Protein AF-A0A7J9VPY6-F1 (afdb_monomer_lite)

Sequence (86 aa):
MAMRKELTKWARSLGVDNDNDAIAALKRVMAQIRDAEDELRAAGHTLRNAPDGDAMRGMLAATRATDTTVARLSAVLASFHRHERG

Secondary structure (DSSP, 8-state):
-HHHHHHHHHHHHTT-SSHHHHHHHHHHHHHHHHHHHHHHHHHHHHHTT-S-HHHHHHHHHHHHHHHHHHHHHHHHHHHHHHHTT-

Foldseek 3Di:
DVLVVVLCVQCVVLVHRALVVSLVSLVVVLVVLVVVLVVLVVQLVVCVPPPDCPSVVVSVVSNVVSVVVSVVSVVSSVSSVVVVVD

Structure (mmCIF, N/CA/C/O backbone):
data_AF-A0A7J9VPY6-F1
#
_entry.id   AF-A0A7J9VPY6-F1
#
loop_
_atom_site.group_PDB
_atom_site.id
_atom_site.type_symbol
_atom_site.label_atom_id
_atom_site.label_alt_id
_atom_site.label_comp_id
_atom_site.label_asym_id
_atom_site.label_entity_id
_atom_site.label_seq_id
_atom_site.pdbx_PDB_ins_code
_atom_site.Cartn_x
_atom_site.Cartn_y
_atom_site.Cartn_z
_atom_site.occupancy
_atom_site.B_iso_or_equiv
_atom_site.auth_seq_id
_atom_site.auth_comp_id
_atom_site.auth_asym_id
_atom_site.auth_atom_id
_atom_site.pdbx_PDB_model_num
ATOM 1 N N . MET A 1 1 ? 25.570 5.352 -11.488 1.00 62.88 1 MET A N 1
ATOM 2 C CA . MET A 1 1 ? 25.708 3.878 -11.363 1.00 62.88 1 MET A CA 1
ATOM 3 C C . MET A 1 1 ? 24.984 3.282 -10.150 1.00 62.88 1 MET A C 1
ATOM 5 O O . MET A 1 1 ? 24.340 2.257 -10.328 1.00 62.88 1 MET A O 1
ATOM 9 N N . ALA A 1 2 ? 25.023 3.891 -8.954 1.00 76.31 2 ALA A N 1
ATOM 10 C CA . ALA A 1 2 ? 24.357 3.340 -7.758 1.00 76.31 2 ALA A CA 1
ATOM 11 C C . ALA A 1 2 ? 22.835 3.127 -7.925 1.00 76.31 2 ALA A C 1
ATO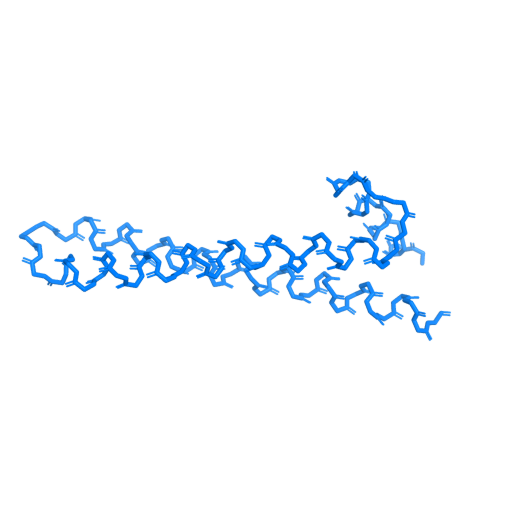M 13 O O . ALA A 1 2 ? 22.342 2.042 -7.642 1.00 76.31 2 ALA A O 1
ATOM 14 N N . MET A 1 3 ? 22.112 4.110 -8.480 1.00 81.69 3 MET A N 1
ATOM 15 C CA . MET A 1 3 ? 20.653 4.031 -8.674 1.00 81.69 3 MET A CA 1
ATOM 16 C C . MET A 1 3 ? 20.217 2.861 -9.571 1.00 81.69 3 MET A C 1
ATOM 18 O O . MET A 1 3 ? 19.284 2.147 -9.232 1.00 81.69 3 MET A O 1
ATOM 22 N N . ARG A 1 4 ? 20.935 2.602 -10.671 1.00 82.81 4 ARG A N 1
ATOM 23 C CA . ARG A 1 4 ? 20.638 1.478 -11.575 1.00 82.81 4 ARG A CA 1
ATOM 24 C C . ARG A 1 4 ? 20.825 0.122 -10.885 1.00 82.81 4 ARG A C 1
ATOM 26 O O . ARG A 1 4 ? 19.991 -0.758 -11.039 1.00 82.81 4 ARG A O 1
ATOM 33 N N . LYS A 1 5 ? 21.878 -0.028 -10.070 1.00 86.94 5 LYS A N 1
ATOM 34 C CA . LYS A 1 5 ? 22.113 -1.250 -9.280 1.00 86.94 5 LYS A CA 1
ATOM 35 C C . LYS A 1 5 ? 20.991 -1.490 -8.266 1.00 86.94 5 LYS A C 1
ATOM 37 O O . LYS A 1 5 ? 20.583 -2.632 -8.083 1.00 86.94 5 LYS A O 1
ATOM 42 N N . GLU A 1 6 ? 20.490 -0.430 -7.635 1.00 89.69 6 GLU A N 1
ATOM 43 C CA . GLU A 1 6 ? 19.351 -0.518 -6.715 1.00 89.69 6 GLU A CA 1
ATOM 44 C C . GLU A 1 6 ? 18.048 -0.889 -7.437 1.00 89.69 6 GLU A C 1
ATOM 46 O O . GLU A 1 6 ? 17.340 -1.777 -6.971 1.00 89.69 6 GLU A O 1
ATOM 51 N N . LEU A 1 7 ? 17.760 -0.313 -8.608 1.00 89.81 7 LEU A N 1
ATOM 52 C CA . LEU A 1 7 ? 16.581 -0.689 -9.401 1.00 89.81 7 LEU A CA 1
ATOM 53 C C . LEU A 1 7 ? 16.638 -2.146 -9.879 1.00 89.81 7 LEU A C 1
ATOM 55 O O . LEU A 1 7 ? 15.642 -2.856 -9.796 1.00 89.81 7 LEU A O 1
ATOM 59 N N . THR A 1 8 ? 17.814 -2.647 -10.269 1.00 90.94 8 THR A N 1
ATOM 60 C CA . THR A 1 8 ? 17.984 -4.073 -10.592 1.00 90.94 8 THR A CA 1
ATOM 61 C C . THR A 1 8 ? 17.739 -4.978 -9.382 1.00 90.94 8 THR A C 1
ATOM 63 O O . TH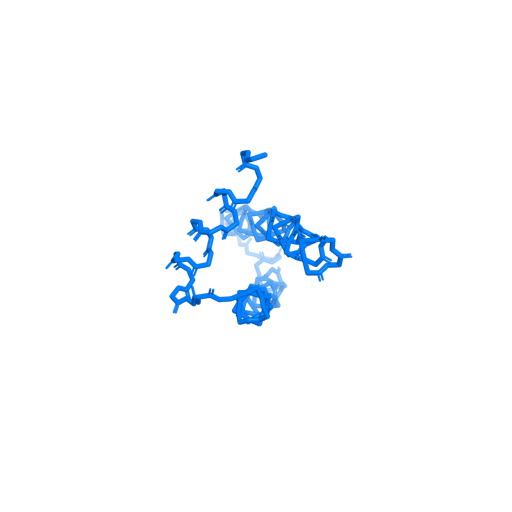R A 1 8 ? 17.165 -6.054 -9.535 1.00 90.94 8 THR A O 1
ATOM 66 N N . LYS A 1 9 ? 18.151 -4.575 -8.172 1.00 92.50 9 LYS A N 1
ATOM 67 C CA . LYS A 1 9 ? 17.815 -5.330 -6.952 1.00 92.50 9 LYS A CA 1
ATOM 68 C C . LYS A 1 9 ? 16.310 -5.338 -6.712 1.00 92.50 9 LYS A C 1
ATOM 70 O O . LYS A 1 9 ? 15.773 -6.390 -6.396 1.00 92.50 9 LYS A O 1
ATOM 75 N N . TRP A 1 10 ? 15.643 -4.199 -6.897 1.00 92.25 10 TRP A N 1
ATOM 76 C CA . TRP A 1 10 ? 14.188 -4.110 -6.799 1.00 92.25 10 TRP A CA 1
ATOM 77 C C . TRP A 1 10 ? 13.488 -5.025 -7.800 1.00 92.25 10 TRP A C 1
ATOM 79 O O . TRP A 1 10 ? 12.656 -5.822 -7.384 1.00 92.25 10 TRP A O 1
ATOM 89 N N . ALA A 1 11 ? 13.864 -4.976 -9.079 1.00 90.44 11 ALA A N 1
ATOM 90 C CA . ALA A 1 11 ? 13.314 -5.856 -10.107 1.00 90.44 11 ALA A CA 1
ATOM 91 C C . ALA A 1 11 ? 13.496 -7.338 -9.729 1.00 90.44 11 ALA A C 1
ATOM 93 O O . ALA A 1 11 ? 12.527 -8.094 -9.695 1.00 90.44 11 ALA A O 1
ATOM 94 N N . ARG A 1 12 ? 14.702 -7.732 -9.292 1.00 92.50 12 ARG A N 1
ATOM 95 C CA . ARG A 1 12 ? 14.971 -9.102 -8.819 1.00 92.50 12 ARG A CA 1
ATOM 96 C C . ARG A 1 12 ? 14.122 -9.503 -7.616 1.00 92.50 12 ARG A C 1
ATOM 98 O O . ARG A 1 12 ? 13.591 -10.606 -7.609 1.00 92.50 12 ARG A O 1
ATOM 105 N N . SER A 1 13 ? 13.979 -8.633 -6.617 1.00 93.31 13 SER A N 1
ATOM 106 C CA . SER A 1 13 ? 13.132 -8.899 -5.445 1.00 93.31 13 SER A CA 1
ATOM 107 C C . SER A 1 13 ? 11.650 -9.008 -5.806 1.00 93.31 13 SER A C 1
ATOM 109 O O . SER A 1 13 ? 10.912 -9.723 -5.137 1.00 93.31 13 SER A O 1
ATOM 111 N N . LEU A 1 14 ? 11.220 -8.318 -6.863 1.00 91.06 14 LEU A N 1
ATOM 112 C CA . LEU A 1 14 ? 9.871 -8.405 -7.423 1.00 91.06 14 LEU A CA 1
ATOM 113 C C . LEU A 1 14 ? 9.699 -9.602 -8.379 1.00 91.06 14 LEU A C 1
ATOM 115 O O . LEU A 1 14 ? 8.589 -9.839 -8.845 1.00 91.06 14 LEU A O 1
ATOM 119 N N . GLY A 1 15 ? 10.768 -10.358 -8.658 1.00 92.25 15 GLY A N 1
ATOM 120 C CA . GLY A 1 15 ? 10.744 -11.524 -9.544 1.00 92.25 15 GLY A CA 1
ATOM 121 C C . GLY A 1 15 ? 10.651 -11.184 -11.033 1.00 92.25 15 GLY A C 1
ATOM 122 O O . GLY A 1 15 ? 10.181 -12.007 -11.811 1.00 92.25 15 GLY A O 1
ATOM 123 N N . VAL A 1 16 ? 11.072 -9.982 -11.428 1.00 93.56 16 VAL A N 1
ATOM 124 C CA . VAL A 1 16 ? 10.970 -9.462 -12.800 1.00 93.56 16 VAL A CA 1
ATOM 125 C C . VAL A 1 16 ? 12.332 -8.989 -13.309 1.00 93.56 16 VAL A C 1
ATOM 127 O O . VAL A 1 16 ? 13.255 -8.743 -12.526 1.00 93.56 16 VAL A O 1
ATOM 130 N N . ASP A 1 17 ? 12.483 -8.868 -14.625 1.00 90.00 17 ASP A N 1
ATOM 131 C CA . ASP A 1 17 ? 13.764 -8.564 -15.278 1.00 90.00 17 ASP A CA 1
ATOM 132 C C . ASP A 1 17 ? 13.814 -7.193 -15.971 1.00 90.00 17 ASP A C 1
ATOM 134 O O . ASP A 1 17 ? 14.891 -6.753 -16.379 1.00 90.00 17 ASP A O 1
ATOM 138 N N . ASN A 1 18 ? 12.681 -6.493 -16.047 1.00 88.56 18 ASN A N 1
ATOM 139 C CA . ASN A 1 18 ? 12.552 -5.193 -16.691 1.00 88.56 18 ASN A CA 1
ATOM 140 C C . ASN A 1 18 ? 11.727 -4.206 -15.849 1.00 88.56 18 ASN A C 1
ATOM 142 O O . ASN A 1 18 ? 11.004 -4.578 -14.920 1.00 88.56 18 ASN A O 1
ATOM 146 N N . ASP A 1 19 ? 11.854 -2.922 -16.180 1.00 89.69 19 ASP A N 1
ATOM 147 C CA . ASP A 1 19 ? 11.247 -1.838 -15.407 1.00 89.69 19 ASP A CA 1
ATOM 148 C C . ASP A 1 19 ? 9.721 -1.799 -15.527 1.00 89.69 19 ASP A C 1
ATOM 150 O O . ASP A 1 19 ? 9.050 -1.511 -14.537 1.00 89.69 19 ASP A O 1
ATOM 154 N N . ASN A 1 20 ? 9.164 -2.127 -16.697 1.00 91.94 20 ASN A N 1
ATOM 155 C CA . ASN A 1 20 ? 7.716 -2.152 -16.921 1.00 91.94 20 ASN A CA 1
ATOM 156 C C . ASN A 1 20 ? 7.030 -3.166 -16.005 1.00 91.94 20 ASN A C 1
ATOM 158 O O . ASN A 1 20 ? 6.042 -2.851 -15.333 1.00 91.94 20 ASN A O 1
ATOM 162 N N . ASP A 1 21 ? 7.593 -4.368 -15.924 1.00 93.75 21 ASP A N 1
ATOM 163 C CA . ASP A 1 21 ? 7.084 -5.415 -15.050 1.00 93.75 21 ASP A CA 1
ATOM 164 C C . ASP A 1 21 ? 7.302 -5.068 -13.573 1.00 93.75 21 ASP A C 1
ATOM 166 O O . ASP A 1 21 ? 6.424 -5.330 -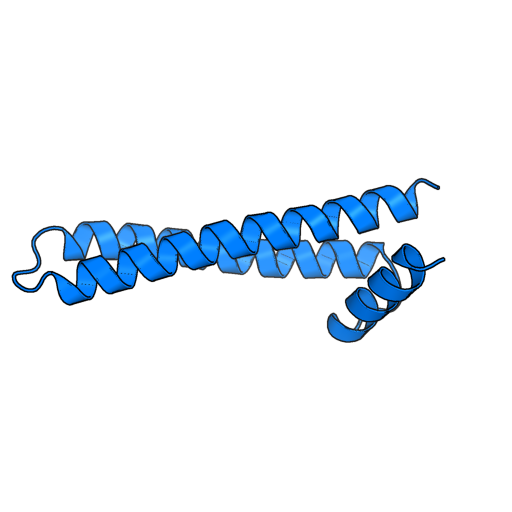12.745 1.00 93.75 21 ASP A O 1
ATOM 170 N N . ALA A 1 22 ? 8.405 -4.392 -13.228 1.00 94.12 22 ALA A N 1
ATOM 171 C CA . ALA A 1 22 ? 8.637 -3.895 -11.870 1.00 94.12 22 ALA A CA 1
ATOM 172 C C . ALA A 1 22 ? 7.609 -2.825 -11.474 1.00 94.12 22 ALA A C 1
ATOM 174 O O . ALA A 1 22 ? 7.047 -2.872 -10.378 1.00 94.12 22 ALA A O 1
ATOM 175 N N . ILE A 1 23 ? 7.296 -1.899 -12.381 1.00 94.81 23 ILE A N 1
ATOM 176 C CA . ILE A 1 23 ? 6.241 -0.894 -12.223 1.00 94.81 23 ILE A CA 1
ATOM 177 C C . ILE A 1 23 ? 4.881 -1.566 -12.025 1.00 94.81 23 ILE A C 1
ATOM 179 O O . ILE A 1 23 ? 4.131 -1.181 -11.123 1.00 94.81 23 ILE A O 1
ATOM 183 N N . ALA A 1 24 ? 4.549 -2.567 -12.842 1.00 95.25 24 ALA A N 1
ATOM 184 C CA . ALA A 1 24 ? 3.294 -3.301 -12.726 1.00 95.25 24 ALA A CA 1
ATOM 185 C C . ALA A 1 24 ? 3.198 -4.046 -11.385 1.00 95.25 24 ALA A C 1
ATOM 187 O O . ALA A 1 24 ? 2.168 -3.967 -10.712 1.00 95.25 24 ALA A O 1
ATOM 188 N N . ALA A 1 25 ? 4.274 -4.712 -10.959 1.00 95.12 25 ALA A N 1
ATOM 189 C CA . ALA A 1 25 ? 4.344 -5.398 -9.674 1.00 95.12 25 ALA A CA 1
ATOM 190 C C . ALA A 1 25 ? 4.170 -4.425 -8.495 1.00 95.12 25 ALA A C 1
ATOM 192 O O . ALA A 1 25 ? 3.343 -4.669 -7.616 1.00 95.12 25 ALA A O 1
ATOM 193 N N . LEU A 1 26 ? 4.861 -3.279 -8.511 1.00 95.38 26 LEU A N 1
ATOM 194 C CA . LEU A 1 26 ? 4.714 -2.241 -7.485 1.00 95.38 26 LEU A CA 1
ATOM 195 C C . LEU A 1 26 ? 3.284 -1.698 -7.418 1.00 95.38 26 LEU A C 1
ATOM 197 O O . LEU A 1 26 ? 2.741 -1.547 -6.326 1.00 95.38 26 LEU A O 1
ATOM 201 N N . LYS A 1 27 ? 2.641 -1.455 -8.566 1.00 95.56 27 LYS A N 1
ATOM 202 C CA . LYS A 1 27 ? 1.238 -1.011 -8.614 1.00 95.56 27 LYS A CA 1
ATOM 203 C C . LYS A 1 27 ? 0.282 -2.038 -8.006 1.00 95.56 27 LYS A C 1
ATOM 205 O O . LYS A 1 27 ? -0.645 -1.635 -7.310 1.00 95.56 27 LYS A O 1
ATOM 210 N N . ARG A 1 28 ? 0.511 -3.340 -8.224 1.00 95.75 28 ARG A N 1
ATOM 211 C CA . ARG A 1 28 ? -0.291 -4.411 -7.602 1.00 95.75 28 ARG A CA 1
ATOM 212 C C . ARG A 1 28 ? -0.136 -4.418 -6.083 1.00 95.75 28 ARG A C 1
ATOM 214 O O . ARG A 1 28 ? -1.141 -4.433 -5.384 1.00 95.75 28 ARG A O 1
ATOM 221 N N . VAL A 1 29 ? 1.095 -4.330 -5.579 1.00 94.94 29 VAL A N 1
ATOM 222 C CA . VAL A 1 29 ? 1.352 -4.258 -4.128 1.00 94.94 29 VAL A CA 1
ATOM 223 C C . VAL A 1 29 ? 0.698 -3.016 -3.520 1.00 94.94 29 VAL A C 1
ATOM 225 O O . VAL A 1 29 ? 0.046 -3.096 -2.485 1.00 94.94 29 VAL A O 1
ATOM 228 N N . MET A 1 30 ? 0.812 -1.860 -4.178 1.00 95.25 30 MET A N 1
ATOM 229 C CA . MET A 1 30 ? 0.163 -0.631 -3.716 1.00 95.25 30 MET A CA 1
ATOM 230 C C . MET A 1 30 ? -1.368 -0.729 -3.726 1.00 95.25 30 MET A C 1
ATOM 232 O O . MET A 1 30 ? -2.001 -0.132 -2.863 1.00 95.25 30 MET A O 1
ATOM 236 N N . ALA A 1 31 ? -1.966 -1.462 -4.670 1.00 96.00 31 ALA A N 1
ATOM 237 C CA . ALA A 1 31 ? -3.405 -1.721 -4.667 1.00 96.00 31 ALA A CA 1
ATOM 238 C C . ALA A 1 31 ? -3.816 -2.569 -3.453 1.00 96.00 31 ALA A C 1
ATOM 240 O O . ALA A 1 31 ? -4.711 -2.169 -2.724 1.00 96.00 31 ALA A O 1
ATOM 241 N N . GLN A 1 32 ? -3.080 -3.644 -3.158 1.00 96.00 32 GLN A N 1
ATOM 242 C CA . GLN A 1 32 ? -3.333 -4.481 -1.977 1.00 96.00 32 GLN A CA 1
ATOM 243 C C . GLN A 1 32 ? -3.221 -3.695 -0.662 1.00 96.00 32 GLN A C 1
ATOM 245 O O . GLN A 1 32 ? -3.983 -3.930 0.271 1.00 96.00 32 GLN A O 1
ATOM 250 N N . ILE A 1 33 ? -2.281 -2.747 -0.574 1.00 95.88 33 ILE A N 1
ATOM 251 C CA . ILE A 1 33 ? -2.160 -1.886 0.611 1.00 95.88 33 ILE A CA 1
ATOM 252 C C . ILE A 1 33 ? -3.362 -0.940 0.734 1.00 95.88 33 ILE A C 1
ATOM 254 O O . ILE A 1 33 ? -3.827 -0.715 1.844 1.00 95.88 33 ILE A O 1
ATOM 258 N N . ARG A 1 34 ? -3.892 -0.420 -0.380 1.00 94.00 34 ARG A N 1
ATOM 259 C CA . ARG A 1 34 ? -5.104 0.417 -0.363 1.00 94.00 34 ARG A CA 1
ATOM 260 C C . ARG A 1 34 ? -6.332 -0.368 0.084 1.00 94.00 34 ARG A C 1
ATOM 262 O O . ARG A 1 34 ? -7.103 0.143 0.885 1.00 94.00 34 ARG A O 1
ATOM 269 N N . ASP A 1 35 ? -6.469 -1.613 -0.364 1.00 95.56 35 ASP A N 1
ATOM 270 C CA . ASP A 1 35 ? -7.546 -2.489 0.104 1.00 95.56 35 ASP A CA 1
ATOM 271 C C . ASP A 1 35 ? -7.444 -2.692 1.632 1.00 95.56 35 ASP A C 1
ATOM 273 O O . ASP A 1 35 ? -8.430 -2.559 2.356 1.00 95.56 35 ASP A O 1
ATOM 277 N N . ALA A 1 36 ? -6.228 -2.898 2.154 1.00 94.88 36 ALA A N 1
ATOM 278 C CA . ALA A 1 36 ? -5.989 -2.978 3.596 1.00 94.88 36 ALA A CA 1
ATOM 279 C C . ALA A 1 36 ? -6.264 -1.650 4.336 1.00 94.88 36 ALA A C 1
ATOM 281 O O . ALA A 1 36 ? -6.728 -1.662 5.476 1.00 94.88 36 ALA A O 1
ATOM 282 N N . GLU A 1 37 ? -6.004 -0.493 3.720 1.00 94.44 37 GLU A N 1
ATOM 283 C CA . GLU A 1 37 ? -6.366 0.821 4.275 1.00 94.44 37 GLU A CA 1
ATOM 284 C C . GLU A 1 37 ? -7.885 0.993 4.396 1.00 94.44 37 GLU A C 1
ATOM 286 O O . GLU A 1 37 ? -8.362 1.546 5.394 1.00 94.44 37 GLU A O 1
ATOM 291 N N . ASP A 1 38 ? -8.649 0.492 3.425 1.00 94.69 38 ASP A N 1
ATOM 292 C CA . ASP A 1 38 ? -10.111 0.501 3.466 1.00 94.69 38 ASP A CA 1
ATOM 293 C C . ASP A 1 38 ? -10.646 -0.419 4.574 1.00 94.69 38 ASP A C 1
ATOM 295 O O . ASP A 1 38 ? -11.531 -0.018 5.341 1.00 94.69 38 ASP A O 1
ATOM 299 N N . GLU A 1 39 ? -10.054 -1.604 4.750 1.00 94.88 39 GLU A N 1
ATOM 300 C CA . GLU A 1 39 ? -10.363 -2.495 5.876 1.00 94.88 39 GLU A CA 1
ATOM 301 C C . GLU A 1 39 ? -10.041 -1.845 7.231 1.00 94.88 39 GLU A C 1
ATOM 303 O O . GLU A 1 39 ? -10.862 -1.881 8.153 1.00 94.88 39 GLU A O 1
ATOM 308 N N . LEU A 1 40 ? -8.885 -1.182 7.357 1.00 94.31 40 LEU A N 1
ATOM 309 C CA 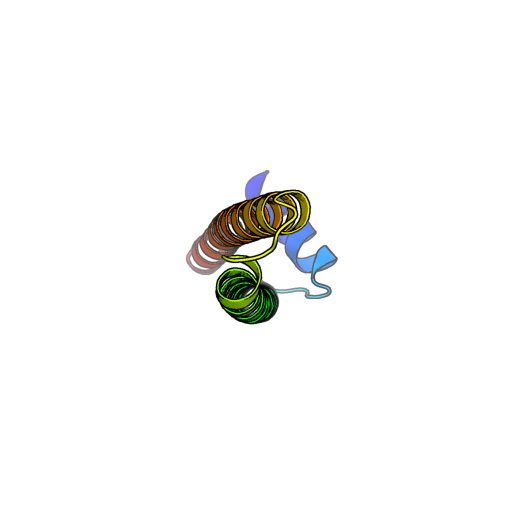. LEU A 1 40 ? -8.508 -0.445 8.568 1.00 94.31 40 LEU A CA 1
ATOM 310 C C . LEU A 1 40 ? -9.471 0.712 8.853 1.00 94.31 40 LEU A C 1
ATOM 312 O O . LEU A 1 40 ? -9.823 0.955 10.009 1.00 94.31 40 LEU A O 1
ATOM 316 N N . ARG A 1 41 ? -9.941 1.413 7.817 1.00 92.94 41 ARG A N 1
ATOM 317 C CA . ARG A 1 41 ? -10.933 2.485 7.959 1.00 92.94 41 ARG A CA 1
ATOM 318 C C . ARG A 1 41 ? -12.266 1.948 8.473 1.00 92.94 41 ARG A C 1
ATOM 320 O O . ARG A 1 41 ? -12.848 2.549 9.383 1.00 92.94 41 ARG A O 1
ATOM 327 N N . ALA A 1 42 ? -12.724 0.821 7.931 1.00 92.94 42 ALA A N 1
ATOM 328 C CA . ALA A 1 42 ? -13.927 0.139 8.396 1.00 92.94 42 ALA A CA 1
ATOM 329 C C . ALA A 1 42 ? -13.773 -0.333 9.852 1.00 92.94 42 ALA A C 1
ATOM 331 O O . ALA A 1 42 ? -14.646 -0.072 10.684 1.00 92.94 42 ALA A O 1
ATOM 332 N N . ALA A 1 43 ? -12.629 -0.933 10.196 1.00 91.12 43 ALA A N 1
ATOM 333 C CA . ALA A 1 43 ? -12.308 -1.321 11.567 1.00 91.12 43 ALA A CA 1
ATOM 334 C C . ALA A 1 43 ? -12.334 -0.114 12.518 1.00 91.12 43 ALA A C 1
ATOM 336 O O . ALA A 1 43 ? -12.898 -0.199 13.606 1.00 91.12 43 ALA A O 1
ATOM 337 N N . GLY A 1 44 ? -11.816 1.039 12.095 1.00 91.88 44 GLY A N 1
ATOM 338 C CA . GLY A 1 44 ? -11.834 2.264 12.894 1.00 91.88 44 GLY A CA 1
ATOM 339 C C . GLY A 1 44 ? -13.219 2.800 13.203 1.00 91.88 44 GLY A C 1
ATOM 340 O O . GLY A 1 44 ? -13.438 3.328 14.293 1.00 91.88 44 GLY A O 1
ATOM 341 N N . HIS A 1 45 ? -14.174 2.638 12.286 1.00 90.50 45 HIS A N 1
ATOM 342 C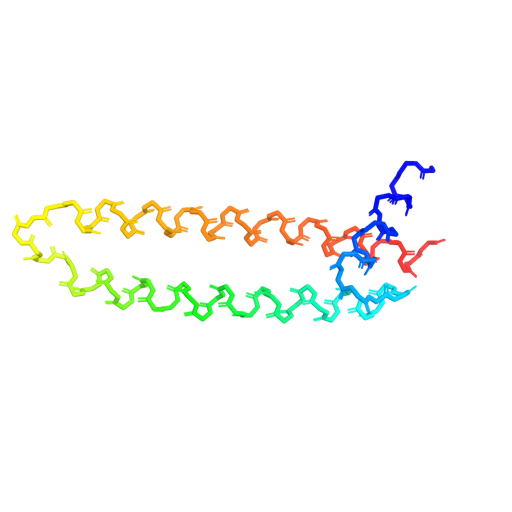 CA . HIS A 1 45 ? -15.569 2.989 12.556 1.00 90.50 45 HIS A CA 1
ATOM 343 C C . HIS A 1 45 ? -16.162 2.101 13.653 1.00 90.50 45 HIS A C 1
ATOM 345 O O . HIS A 1 45 ? -16.806 2.616 14.567 1.00 90.50 45 HIS A O 1
ATOM 351 N N . THR A 1 46 ? -15.875 0.800 13.616 1.00 89.94 46 THR A N 1
ATOM 352 C CA . THR A 1 46 ? -16.313 -0.164 14.636 1.00 89.94 46 THR A CA 1
ATOM 353 C C . THR A 1 46 ? -15.644 0.087 15.988 1.00 89.94 46 THR A C 1
ATOM 355 O O . THR A 1 46 ? -16.302 0.090 17.027 1.00 89.94 46 THR A O 1
ATOM 358 N N . LEU A 1 47 ? -14.337 0.351 15.987 1.00 90.00 47 LEU A N 1
ATOM 359 C CA . LEU A 1 47 ? -13.536 0.523 17.201 1.00 90.00 47 LEU A CA 1
ATOM 360 C C . LEU A 1 47 ? -13.724 1.887 17.874 1.00 90.00 47 LEU A C 1
ATOM 362 O O . LEU A 1 47 ? -13.271 2.074 19.001 1.00 90.00 47 LEU A O 1
ATOM 366 N N . ARG A 1 48 ? -14.403 2.842 17.228 1.00 86.38 48 ARG A N 1
ATOM 367 C CA . ARG A 1 48 ? -14.606 4.203 17.752 1.00 86.38 48 ARG A CA 1
ATOM 368 C C . ARG A 1 48 ? -15.238 4.245 19.141 1.00 86.38 48 ARG A C 1
ATOM 370 O O . ARG A 1 48 ? -14.911 5.131 19.921 1.00 86.38 48 ARG A O 1
ATOM 377 N N . ASN A 1 49 ? -16.115 3.288 19.427 1.00 85.25 49 ASN A N 1
ATOM 378 C CA . ASN A 1 49 ? -16.828 3.176 20.698 1.00 85.25 49 ASN A CA 1
ATOM 379 C C . ASN A 1 49 ? -16.356 1.969 21.522 1.00 85.25 49 ASN A C 1
ATOM 381 O O . ASN A 1 49 ? -17.059 1.541 22.437 1.00 85.25 49 ASN A O 1
ATOM 385 N N . ALA A 1 50 ? -15.209 1.377 21.175 1.00 85.19 50 ALA A N 1
ATOM 386 C CA 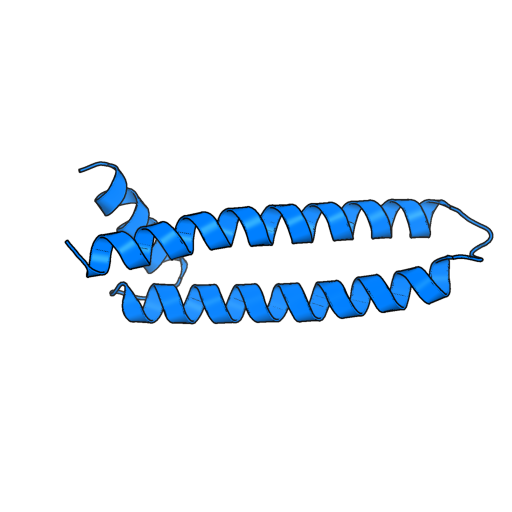. ALA A 1 50 ? -14.679 0.249 21.921 1.00 85.19 50 ALA A CA 1
ATOM 387 C C . ALA A 1 50 ? -14.327 0.688 23.357 1.00 85.19 50 ALA A C 1
ATOM 389 O O . ALA A 1 50 ? -13.728 1.750 23.542 1.00 85.19 50 ALA A O 1
ATOM 390 N N . PRO A 1 51 ? -14.682 -0.114 24.377 1.00 80.56 51 PRO A N 1
ATOM 391 C CA . PRO A 1 51 ? -14.412 0.216 25.777 1.00 80.56 51 PRO A CA 1
ATOM 392 C C . PRO A 1 51 ? -12.914 0.184 26.113 1.00 80.56 51 PRO A C 1
ATOM 394 O O . PRO A 1 51 ? -12.481 0.859 27.044 1.00 80.56 51 PRO A O 1
ATOM 397 N N . ASP A 1 52 ? -12.126 -0.570 25.342 1.00 81.00 52 ASP A N 1
ATOM 398 C CA . ASP A 1 52 ? -10.671 -0.622 25.431 1.00 81.00 52 ASP A CA 1
ATOM 399 C C . ASP A 1 52 ? -10.032 0.112 24.241 1.00 81.00 52 ASP A C 1
ATOM 401 O O . ASP A 1 52 ? -10.253 -0.218 23.071 1.00 81.00 52 ASP A O 1
ATOM 405 N N . GLY A 1 53 ? -9.222 1.124 24.555 1.00 86.19 53 GLY A N 1
ATOM 406 C CA . GLY A 1 53 ? -8.528 1.951 23.575 1.00 86.19 53 GLY A CA 1
ATOM 407 C C . GLY A 1 53 ? -7.324 1.281 22.909 1.00 86.19 53 GLY A C 1
ATOM 408 O O . GLY A 1 53 ? -6.797 1.850 21.950 1.00 86.19 53 GLY A O 1
ATOM 409 N N . ASP A 1 54 ? -6.867 0.112 23.369 1.00 91.25 54 ASP A N 1
ATOM 410 C CA . ASP A 1 54 ? -5.720 -0.581 22.767 1.00 91.25 54 ASP A CA 1
ATOM 411 C C . ASP A 1 54 ? -5.981 -1.005 21.322 1.00 91.25 54 ASP A C 1
ATOM 413 O O . ASP A 1 54 ? -5.130 -0.794 20.455 1.00 91.25 54 ASP A O 1
ATOM 417 N N . ALA A 1 55 ? -7.185 -1.497 21.024 1.00 89.56 55 ALA A N 1
ATOM 418 C CA . ALA A 1 55 ? -7.567 -1.851 19.660 1.00 89.56 55 ALA A CA 1
ATOM 419 C C . ALA A 1 55 ? -7.536 -0.626 18.726 1.00 89.56 55 ALA A C 1
ATOM 421 O O . ALA A 1 55 ? -6.989 -0.691 17.623 1.00 89.56 55 ALA A O 1
ATOM 422 N N . MET A 1 56 ? -8.043 0.523 19.190 1.00 91.19 56 MET A N 1
ATOM 423 C CA . MET A 1 56 ? -7.982 1.785 18.441 1.00 91.19 56 MET A CA 1
ATOM 424 C C . MET A 1 56 ? -6.532 2.257 18.246 1.00 91.19 56 MET A C 1
ATOM 426 O O . MET A 1 56 ? -6.159 2.678 17.151 1.00 91.19 56 MET A O 1
ATOM 430 N N . ARG A 1 57 ? -5.680 2.161 19.277 1.00 92.25 57 ARG A N 1
ATOM 431 C CA . ARG A 1 57 ? -4.250 2.502 19.174 1.00 92.25 57 ARG A CA 1
ATOM 432 C C . ARG A 1 57 ? -3.526 1.625 18.154 1.00 92.25 57 ARG A C 1
ATOM 434 O O . ARG A 1 57 ? -2.775 2.158 17.335 1.00 92.25 57 ARG A O 1
ATOM 441 N N . GLY A 1 58 ? -3.767 0.315 18.191 1.00 92.94 58 GLY A N 1
ATOM 442 C CA . GLY A 1 58 ? -3.212 -0.646 17.240 1.00 92.94 58 GLY A CA 1
ATOM 443 C C . GLY A 1 58 ? -3.640 -0.339 15.808 1.00 92.94 58 GLY A C 1
ATOM 444 O O . GLY A 1 58 ? -2.794 -0.251 14.920 1.00 92.94 58 GLY A O 1
ATOM 445 N N . MET A 1 59 ? -4.928 -0.059 15.598 1.00 93.81 59 MET A N 1
ATOM 446 C CA . MET A 1 59 ? -5.448 0.341 14.291 1.00 93.81 59 MET A CA 1
ATOM 447 C C . MET A 1 59 ? -4.798 1.641 13.787 1.00 93.81 59 MET A C 1
ATOM 449 O O . MET A 1 59 ? -4.319 1.682 12.658 1.00 93.81 59 MET A O 1
ATOM 453 N N . LEU A 1 60 ? -4.682 2.682 14.623 1.00 93.25 60 LEU A N 1
ATOM 454 C CA . LEU A 1 60 ? -4.014 3.936 14.239 1.00 93.25 60 LEU A CA 1
ATOM 455 C C . LEU A 1 60 ? -2.529 3.732 13.902 1.00 93.25 60 LEU A C 1
ATOM 457 O O . LEU A 1 60 ? -1.980 4.422 13.041 1.00 93.25 60 LEU A O 1
ATOM 461 N N . ALA A 1 61 ? -1.847 2.820 14.600 1.00 95.50 61 ALA A N 1
ATOM 462 C CA . ALA A 1 61 ? -0.472 2.453 14.282 1.00 95.50 61 ALA A CA 1
ATOM 463 C C . ALA A 1 61 ? -0.380 1.739 12.925 1.00 95.50 61 ALA A C 1
ATOM 465 O O . ALA A 1 61 ? 0.489 2.090 12.126 1.00 95.50 61 ALA A O 1
ATOM 466 N N . ALA A 1 62 ? -1.299 0.811 12.644 1.00 95.44 62 ALA A N 1
ATOM 467 C CA . ALA A 1 62 ? -1.380 0.121 11.362 1.00 95.44 62 ALA A CA 1
ATOM 468 C C . ALA A 1 62 ? -1.631 1.099 10.203 1.00 95.44 62 ALA A C 1
ATOM 470 O O . ALA A 1 62 ? -0.871 1.078 9.240 1.00 95.44 62 ALA A O 1
ATOM 471 N N . THR A 1 63 ? -2.587 2.029 10.335 1.00 95.06 63 THR A N 1
ATOM 472 C CA . THR A 1 63 ? -2.862 3.058 9.311 1.00 95.06 63 THR A CA 1
ATOM 473 C C . THR A 1 63 ? -1.632 3.920 9.014 1.00 95.06 63 THR A C 1
ATOM 475 O O . THR A 1 63 ? -1.275 4.144 7.864 1.00 95.06 63 THR A O 1
ATOM 478 N N . ARG A 1 64 ? -0.896 4.360 10.043 1.00 95.44 64 ARG A N 1
ATOM 479 C CA . ARG A 1 64 ? 0.341 5.133 9.823 1.00 95.44 64 ARG A CA 1
ATOM 480 C C . ARG A 1 64 ? 1.431 4.317 9.124 1.00 95.44 64 ARG A C 1
ATOM 482 O O . ARG A 1 64 ? 2.227 4.868 8.356 1.00 95.44 64 ARG A O 1
ATOM 489 N N . ALA A 1 65 ? 1.505 3.019 9.413 1.00 95.50 65 ALA A N 1
ATOM 490 C CA . ALA A 1 65 ? 2.460 2.124 8.776 1.00 95.50 65 ALA A CA 1
ATOM 491 C C . ALA A 1 65 ? 2.117 1.890 7.296 1.00 95.50 65 ALA A C 1
ATOM 493 O O . ALA A 1 65 ? 3.032 1.911 6.466 1.00 95.50 65 ALA A O 1
ATOM 494 N N . THR A 1 66 ? 0.834 1.726 6.950 1.00 95.44 66 THR A N 1
ATOM 495 C CA . THR A 1 66 ? 0.391 1.596 5.553 1.00 95.44 66 THR A CA 1
ATOM 496 C C . THR A 1 66 ? 0.674 2.879 4.774 1.00 95.44 66 THR A C 1
ATOM 498 O O . THR A 1 66 ? 1.387 2.803 3.771 1.00 95.44 66 THR A O 1
ATOM 501 N N . ASP A 1 67 ? 0.321 4.052 5.315 1.00 93.12 67 ASP A N 1
ATOM 502 C CA . ASP A 1 67 ? 0.598 5.361 4.695 1.00 93.12 67 ASP A CA 1
ATOM 503 C C . ASP A 1 67 ? 2.095 5.536 4.376 1.00 93.12 67 ASP A C 1
ATOM 505 O O . ASP A 1 67 ? 2.505 5.891 3.264 1.00 93.12 67 ASP A O 1
ATOM 509 N N . THR A 1 68 ? 2.950 5.234 5.360 1.00 95.75 68 THR A N 1
ATOM 510 C CA . THR A 1 68 ? 4.412 5.316 5.213 1.00 95.75 68 THR A CA 1
ATOM 511 C C . THR A 1 68 ? 4.924 4.349 4.145 1.00 95.75 68 THR A C 1
ATOM 513 O O . THR A 1 68 ? 5.845 4.672 3.386 1.00 95.75 68 THR A O 1
ATOM 516 N N . THR A 1 69 ? 4.342 3.153 4.075 1.00 95.25 69 THR A N 1
ATOM 517 C CA . THR A 1 69 ? 4.726 2.125 3.104 1.00 95.25 69 THR A CA 1
ATOM 518 C C . THR A 1 69 ? 4.346 2.550 1.687 1.00 95.25 69 THR A C 1
ATOM 520 O O . THR A 1 69 ? 5.197 2.502 0.796 1.00 95.25 69 THR A O 1
ATOM 523 N N . VAL A 1 70 ? 3.131 3.068 1.481 1.00 94.44 70 VAL A N 1
ATOM 524 C CA . VAL A 1 70 ? 2.676 3.607 0.189 1.00 94.44 70 VAL A CA 1
ATOM 525 C C . VAL A 1 70 ? 3.573 4.753 -0.276 1.00 94.44 70 VAL A C 1
ATOM 527 O O . VAL A 1 70 ? 3.978 4.782 -1.443 1.00 94.44 70 VAL A O 1
ATOM 530 N N . ALA A 1 71 ? 3.949 5.670 0.620 1.00 95.19 71 ALA A N 1
ATOM 531 C CA . ALA A 1 71 ? 4.849 6.774 0.291 1.00 95.19 71 ALA A CA 1
ATOM 532 C C . ALA A 1 71 ? 6.228 6.276 -0.185 1.00 95.19 71 ALA A C 1
ATOM 534 O O . ALA A 1 71 ? 6.754 6.744 -1.199 1.00 95.19 71 ALA A O 1
ATOM 535 N N . ARG A 1 72 ? 6.799 5.278 0.502 1.00 95.12 72 ARG A N 1
ATOM 536 C CA . ARG A 1 72 ? 8.085 4.672 0.119 1.00 95.12 72 ARG A CA 1
ATOM 537 C C . ARG A 1 72 ? 8.002 3.943 -1.221 1.00 95.12 72 ARG A C 1
ATOM 539 O O . ARG A 1 72 ? 8.870 4.146 -2.068 1.00 95.12 72 ARG A O 1
ATOM 546 N N . LEU A 1 73 ? 6.954 3.151 -1.448 1.00 94.81 73 LEU A N 1
ATOM 547 C CA . LEU A 1 73 ? 6.744 2.454 -2.723 1.00 94.81 73 LEU A CA 1
ATOM 548 C C . LEU A 1 73 ? 6.529 3.434 -3.882 1.00 94.81 73 LEU A C 1
ATOM 550 O O . LEU A 1 73 ? 7.066 3.225 -4.968 1.00 94.81 73 LEU A O 1
ATOM 554 N N . SER A 1 74 ? 5.842 4.552 -3.637 1.00 95.19 74 SER A N 1
ATOM 555 C CA . SER A 1 74 ? 5.663 5.619 -4.630 1.00 95.19 74 SER A CA 1
ATOM 556 C C . SER A 1 74 ? 6.998 6.239 -5.062 1.00 95.19 74 SER A C 1
ATOM 558 O O . SER A 1 74 ? 7.200 6.517 -6.245 1.00 95.19 74 SER A O 1
ATOM 560 N N . ALA A 1 75 ? 7.949 6.409 -4.137 1.00 94.75 75 ALA A N 1
ATOM 561 C CA . ALA A 1 75 ? 9.287 6.910 -4.458 1.00 94.75 75 ALA A CA 1
ATOM 562 C C . ALA A 1 75 ? 10.107 5.919 -5.310 1.00 94.75 75 ALA A C 1
ATOM 564 O O . ALA A 1 75 ? 10.846 6.329 -6.215 1.00 94.75 75 ALA A O 1
ATOM 565 N N . VAL A 1 76 ? 9.958 4.615 -5.057 1.00 94.12 76 VAL A N 1
ATOM 566 C CA . VAL A 1 76 ? 10.573 3.556 -5.875 1.00 94.12 76 VAL A CA 1
ATOM 567 C C . VAL A 1 76 ? 9.954 3.541 -7.273 1.00 94.12 76 VAL A C 1
ATOM 569 O O . VAL A 1 76 ? 10.683 3.581 -8.262 1.00 94.12 76 VAL A O 1
ATOM 572 N N . LEU A 1 77 ? 8.622 3.590 -7.364 1.00 94.25 77 LEU A N 1
ATOM 573 C CA . LEU A 1 77 ? 7.890 3.659 -8.630 1.00 94.25 77 LEU A CA 1
ATOM 574 C C . LEU A 1 77 ? 8.328 4.866 -9.477 1.00 94.25 77 LEU A C 1
ATOM 576 O O . LEU A 1 77 ? 8.611 4.728 -10.666 1.00 94.25 77 LEU A O 1
ATOM 580 N N . ALA A 1 78 ? 8.453 6.045 -8.862 1.00 93.50 78 ALA A N 1
ATOM 581 C CA . ALA A 1 78 ? 8.955 7.240 -9.539 1.00 93.50 78 ALA A CA 1
ATOM 582 C C . ALA A 1 78 ? 10.394 7.064 -10.055 1.00 93.50 78 ALA A C 1
ATOM 584 O O . ALA A 1 78 ? 10.769 7.657 -11.066 1.00 93.50 78 ALA A O 1
ATOM 585 N N . SER A 1 79 ? 11.209 6.252 -9.379 1.00 93.06 79 SER A N 1
ATOM 586 C CA . SER A 1 79 ? 12.584 5.973 -9.798 1.00 93.06 79 SER A CA 1
ATOM 587 C C . SER A 1 79 ? 12.640 5.044 -11.012 1.00 93.06 79 SER A C 1
ATOM 589 O O . SER A 1 79 ? 13.409 5.334 -11.925 1.00 93.06 79 SER A O 1
ATOM 591 N N . PHE A 1 80 ? 11.775 4.028 -11.086 1.00 92.25 80 PHE A N 1
ATOM 592 C CA . PHE A 1 80 ? 11.604 3.221 -12.301 1.00 92.25 80 PHE A CA 1
ATOM 593 C C . PHE A 1 80 ? 11.116 4.068 -13.485 1.00 92.25 80 PHE A C 1
ATOM 595 O O . PHE A 1 80 ? 11.747 4.076 -14.535 1.00 92.25 80 PHE A O 1
ATOM 602 N N . HIS A 1 81 ? 10.093 4.907 -13.291 1.00 90.19 81 HIS A N 1
ATOM 603 C CA . HIS A 1 81 ? 9.592 5.800 -14.347 1.00 90.19 81 HIS A CA 1
ATOM 604 C C . HIS A 1 81 ? 10.595 6.855 -14.840 1.00 90.19 81 HIS A C 1
ATOM 606 O O . HIS A 1 81 ? 10.411 7.420 -15.921 1.00 90.19 81 HIS A O 1
ATOM 612 N N . ARG A 1 82 ? 11.610 7.199 -14.039 1.00 90.06 82 ARG A N 1
ATOM 613 C CA . ARG A 1 82 ? 12.726 8.044 -14.490 1.00 90.06 82 ARG A CA 1
ATOM 614 C C . ARG A 1 82 ? 13.762 7.239 -15.266 1.00 90.06 82 ARG A C 1
ATOM 616 O O . ARG A 1 82 ? 14.321 7.778 -16.209 1.00 90.06 82 ARG A O 1
ATOM 623 N N . HIS A 1 83 ? 14.000 5.989 -14.874 1.00 87.44 83 HIS A N 1
ATOM 624 C CA . HIS A 1 83 ? 14.949 5.098 -15.537 1.00 87.44 83 HIS A CA 1
ATOM 625 C C . HIS A 1 83 ? 14.469 4.660 -16.926 1.00 87.44 83 HIS A C 1
ATOM 627 O O . HIS A 1 83 ? 15.276 4.593 -17.833 1.00 87.44 83 HIS A O 1
ATOM 633 N N . GLU A 1 84 ? 13.166 4.470 -17.142 1.00 81.31 84 GLU A N 1
ATOM 634 C CA . GLU A 1 84 ? 12.642 4.167 -18.487 1.00 81.31 84 GLU A CA 1
ATOM 635 C C . GLU A 1 84 ? 12.764 5.330 -19.486 1.00 81.31 84 GLU A C 1
ATOM 637 O O . GLU A 1 84 ? 12.703 5.124 -20.695 1.00 81.31 84 GLU A O 1
ATOM 642 N N . ARG A 1 85 ? 12.869 6.569 -18.990 1.00 71.62 85 ARG A N 1
ATOM 643 C CA . ARG A 1 85 ? 12.867 7.791 -19.811 1.00 71.62 85 ARG A CA 1
ATOM 644 C C . ARG A 1 85 ? 14.265 8.305 -20.169 1.00 71.62 85 ARG A C 1
ATOM 646 O O . ARG A 1 85 ? 14.346 9.300 -20.888 1.00 71.62 85 ARG A O 1
ATOM 653 N N . GLY A 1 86 ? 15.329 7.702 -19.640 1.00 55.75 86 GLY A N 1
ATOM 654 C CA . GLY A 1 86 ? 16.717 8.140 -19.834 1.00 55.75 86 GLY A CA 1
ATOM 655 C C . GLY A 1 86 ? 17.648 6.974 -20.095 1.00 55.75 86 GLY A C 1
ATOM 656 O O . GLY A 1 86 ? 18.647 7.198 -20.808 1.00 55.75 86 GLY A O 1
#

pLDDT: mean 90.9, std 6.74, range [55.75, 96.0]

Radius of gyration: 16.94 Å; chains: 1; bounding box: 42×20×46 Å